Protein AF-A0A3B8RAK4-F1 (afdb_monomer_lite)

Structure (mmCIF, N/CA/C/O backbone):
data_AF-A0A3B8RAK4-F1
#
_entry.id   AF-A0A3B8RAK4-F1
#
loop_
_atom_site.group_PDB
_atom_site.id
_atom_site.type_symbol
_atom_site.label_atom_id
_atom_site.label_alt_id
_atom_site.label_comp_i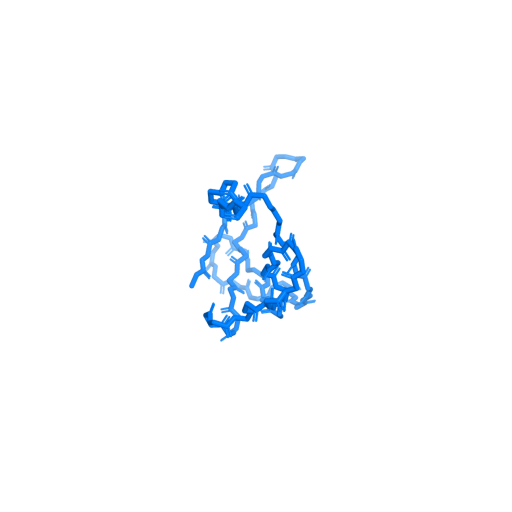d
_atom_site.label_asym_id
_atom_site.label_entity_id
_atom_site.label_seq_id
_atom_site.pdbx_PDB_ins_code
_atom_site.Cartn_x
_atom_site.Cartn_y
_atom_site.Cartn_z
_atom_site.occupancy
_atom_site.B_iso_or_equiv
_atom_site.auth_seq_id
_atom_site.auth_comp_id
_atom_site.auth_asym_id
_atom_site.auth_atom_id
_atom_site.pdbx_PDB_model_num
ATOM 1 N N . VAL A 1 1 ? 3.521 -11.540 1.583 1.00 88.38 1 VAL A N 1
ATOM 2 C CA . VAL A 1 1 ? 4.146 -10.328 2.179 1.00 88.38 1 VAL A CA 1
ATOM 3 C C . VAL A 1 1 ? 3.091 -9.533 2.949 1.00 88.38 1 VAL A C 1
ATOM 5 O O . VAL A 1 1 ? 1.985 -9.386 2.439 1.00 88.38 1 VAL A O 1
ATOM 8 N N . ALA A 1 2 ? 3.379 -9.080 4.175 1.00 95.19 2 ALA A N 1
ATOM 9 C CA . ALA A 1 2 ? 2.403 -8.381 5.019 1.00 95.19 2 ALA A CA 1
ATOM 10 C C . ALA A 1 2 ? 3.059 -7.361 5.962 1.00 95.19 2 ALA A C 1
ATOM 12 O O . ALA A 1 2 ? 4.206 -7.541 6.377 1.00 95.19 2 ALA A O 1
ATOM 13 N N . TRP A 1 3 ? 2.303 -6.326 6.328 1.00 97.38 3 TRP A N 1
ATOM 14 C CA . TRP A 1 3 ? 2.730 -5.241 7.211 1.00 97.38 3 TRP A CA 1
ATOM 15 C C . TRP A 1 3 ? 1.645 -4.905 8.235 1.00 97.38 3 TRP A C 1
ATOM 17 O O . TRP A 1 3 ? 0.460 -5.149 8.014 1.00 97.38 3 TRP A O 1
ATOM 27 N N . SER A 1 4 ? 2.061 -4.307 9.349 1.00 97.88 4 SER A N 1
ATOM 28 C CA . SER A 1 4 ? 1.166 -3.706 10.338 1.00 97.88 4 SER A CA 1
ATOM 29 C C . SER A 1 4 ? 1.393 -2.199 10.349 1.00 97.88 4 SER A C 1
ATOM 31 O O . SER A 1 4 ? 2.537 -1.749 10.445 1.00 97.88 4 SER A O 1
ATOM 33 N N . LEU A 1 5 ? 0.315 -1.426 10.238 1.00 97.62 5 LEU A N 1
ATOM 34 C CA . LEU A 1 5 ? 0.337 0.030 10.292 1.00 97.62 5 LEU A CA 1
ATOM 35 C C . LEU A 1 5 ? -0.502 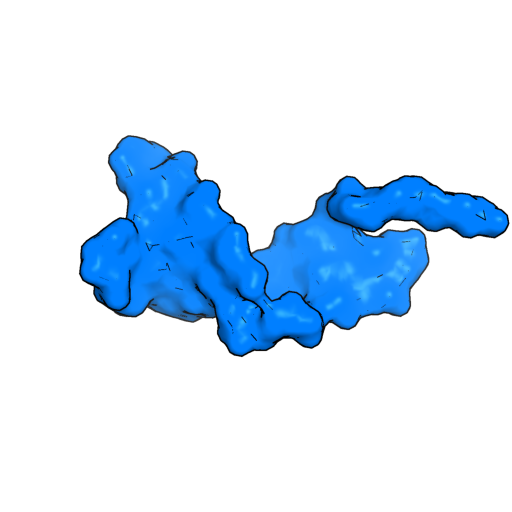0.495 11.476 1.00 97.62 5 LEU A C 1
ATOM 37 O O . LEU A 1 5 ? -1.705 0.246 11.518 1.00 97.62 5 LEU A O 1
ATOM 41 N N . THR A 1 6 ? 0.116 1.215 12.408 1.00 98.00 6 THR A N 1
ATOM 42 C CA . THR A 1 6 ? -0.614 1.904 13.473 1.00 98.00 6 THR A CA 1
ATOM 43 C C . THR A 1 6 ? -0.743 3.380 13.129 1.00 98.00 6 THR A C 1
ATOM 45 O O . THR A 1 6 ? 0.258 4.079 12.977 1.00 98.00 6 THR A O 1
ATOM 48 N N . MET A 1 7 ? -1.977 3.866 13.036 1.00 96.50 7 MET A N 1
ATOM 49 C CA . MET A 1 7 ? -2.282 5.267 12.771 1.00 96.50 7 MET A CA 1
ATOM 50 C C . MET A 1 7 ? -3.403 5.718 13.700 1.00 96.50 7 MET A C 1
ATOM 52 O O . MET A 1 7 ? -4.446 5.080 13.784 1.00 96.50 7 MET A O 1
ATOM 56 N N . ASN A 1 8 ? -3.182 6.827 14.407 1.00 96.69 8 ASN A N 1
ATOM 57 C CA . ASN A 1 8 ? -4.169 7.421 15.313 1.00 96.69 8 ASN A CA 1
ATOM 58 C C . ASN A 1 8 ? -4.729 6.449 16.381 1.00 96.69 8 ASN A C 1
ATOM 60 O O . ASN A 1 8 ? -5.900 6.515 16.741 1.00 96.69 8 ASN A O 1
ATOM 64 N N . GLY A 1 9 ? -3.894 5.529 16.877 1.00 97.19 9 GLY A N 1
ATOM 65 C CA . GLY A 1 9 ? -4.276 4.528 17.882 1.00 97.19 9 GLY A CA 1
ATOM 66 C C . GLY A 1 9 ? -4.987 3.287 17.328 1.00 97.19 9 GLY A C 1
ATOM 67 O O . GLY A 1 9 ? -5.218 2.344 18.079 1.00 97.19 9 GLY A O 1
ATOM 68 N N . GLU A 1 10 ? -5.282 3.246 16.030 1.00 97.19 10 GLU A N 1
ATOM 69 C CA . GLU A 1 10 ? -5.850 2.082 15.351 1.00 97.19 10 GLU A CA 1
ATOM 70 C C . GLU A 1 10 ? -4.754 1.302 14.621 1.00 97.19 10 GLU A C 1
ATOM 72 O O . GLU A 1 10 ? -3.781 1.885 14.141 1.00 97.19 10 GLU A O 1
ATOM 77 N N . THR A 1 11 ? -4.890 -0.024 14.561 1.00 98.19 11 THR A N 1
ATOM 78 C CA . THR A 1 11 ? -3.953 -0.905 13.852 1.00 98.19 11 THR A CA 1
ATOM 79 C C . THR A 1 11 ? -4.632 -1.522 12.644 1.00 98.19 11 THR A C 1
ATOM 81 O O . THR A 1 11 ? -5.732 -2.052 12.754 1.00 98.19 11 THR A O 1
ATOM 84 N N . PHE A 1 12 ? -3.931 -1.508 11.517 1.00 98.31 12 PHE A N 1
ATOM 85 C CA . PHE A 1 12 ? -4.359 -2.083 10.253 1.00 98.31 12 PHE A CA 1
ATOM 86 C C . PHE A 1 12 ? -3.353 -3.137 9.810 1.00 98.31 12 PHE A C 1
ATOM 88 O O . PHE A 1 12 ? -2.142 -2.914 9.882 1.00 98.31 12 PHE A O 1
ATOM 95 N N . ILE A 1 13 ? -3.849 -4.268 9.320 1.00 98.38 13 ILE A N 1
ATOM 96 C CA . ILE A 1 13 ? -3.019 -5.290 8.687 1.00 98.38 13 ILE A CA 1
ATOM 97 C C . ILE A 1 13 ? -3.107 -5.094 7.178 1.00 98.38 13 ILE A C 1
ATOM 99 O O . ILE A 1 13 ? -4.195 -5.112 6.609 1.00 98.38 13 ILE A O 1
ATOM 103 N N . ILE A 1 14 ? -1.965 -4.881 6.533 1.00 98.31 14 ILE A N 1
ATOM 104 C CA . ILE A 1 14 ? -1.865 -4.667 5.090 1.00 98.31 14 ILE A CA 1
ATOM 105 C C . ILE A 1 14 ? -1.259 -5.929 4.488 1.00 98.31 14 ILE A C 1
ATOM 107 O O . ILE A 1 14 ? -0.087 -6.225 4.722 1.00 98.31 14 ILE A O 1
ATOM 111 N N . ASN A 1 15 ? -2.048 -6.669 3.716 1.00 98.12 15 ASN A N 1
ATOM 112 C CA . ASN A 1 15 ? -1.603 -7.885 3.045 1.00 98.12 15 ASN A CA 1
ATOM 113 C C . ASN A 1 15 ? -1.414 -7.616 1.559 1.00 98.12 15 ASN A C 1
ATOM 115 O O . ASN A 1 15 ? -2.292 -7.046 0.908 1.00 98.12 15 ASN A O 1
ATOM 119 N N . ALA A 1 16 ? -0.298 -8.076 1.004 1.00 98.00 16 ALA A N 1
ATOM 120 C CA . ALA A 1 16 ? -0.157 -8.148 -0.439 1.00 98.00 16 ALA A CA 1
ATOM 121 C C . ALA A 1 16 ? -1.133 -9.189 -1.010 1.00 98.00 16 ALA A C 1
ATOM 123 O O . ALA A 1 16 ? -1.261 -10.284 -0.465 1.00 98.00 16 ALA A O 1
ATOM 124 N N . LEU A 1 17 ? -1.812 -8.858 -2.111 1.00 97.25 17 LEU A N 1
ATOM 125 C CA . LEU A 1 17 ? -2.612 -9.846 -2.850 1.00 97.25 17 LEU A CA 1
ATOM 126 C C . LEU A 1 17 ? -1.701 -10.761 -3.684 1.00 97.25 17 LEU A C 1
ATOM 128 O O . LEU A 1 17 ? -1.864 -11.977 -3.705 1.00 97.25 17 LEU A O 1
ATOM 132 N N . VAL A 1 18 ? -0.775 -10.103 -4.384 1.00 96.50 18 VAL A N 1
ATOM 133 C CA . VAL A 1 18 ? 0.440 -10.540 -5.084 1.00 96.50 18 VAL A CA 1
ATOM 134 C C . VAL A 1 18 ? 1.721 -10.540 -4.245 1.00 96.50 18 VAL A C 1
ATOM 136 O O . VAL A 1 18 ? 2.128 -9.437 -3.889 1.00 96.50 18 VAL A O 1
ATOM 139 N N . ASP A 1 19 ? 2.399 -11.643 -3.926 1.00 93.75 19 ASP A N 1
ATOM 140 C CA . ASP A 1 19 ? 3.684 -11.527 -3.208 1.00 93.75 19 ASP A CA 1
ATOM 141 C C . ASP A 1 19 ? 4.772 -10.827 -4.045 1.00 93.75 19 ASP A C 1
ATOM 143 O O . ASP A 1 19 ? 5.386 -9.861 -3.580 1.00 93.75 19 ASP A O 1
ATOM 147 N N . ASP A 1 20 ? 4.978 -11.267 -5.288 1.00 92.88 20 ASP A N 1
ATOM 148 C CA . ASP A 1 20 ? 5.970 -10.682 -6.192 1.00 92.88 20 ASP A CA 1
ATOM 149 C C . ASP A 1 20 ? 5.328 -9.641 -7.113 1.00 92.88 20 ASP A C 1
ATOM 151 O O . ASP A 1 20 ? 4.769 -9.954 -8.164 1.00 92.88 20 ASP A O 1
ATOM 155 N N . GLN A 1 21 ? 5.365 -8.390 -6.660 1.00 94.69 21 GLN A N 1
ATOM 156 C CA . GLN A 1 21 ? 4.907 -7.214 -7.402 1.00 94.69 21 GLN A CA 1
ATOM 157 C C . GLN A 1 21 ? 6.069 -6.220 -7.560 1.00 94.69 21 GLN A C 1
ATOM 159 O O . GLN A 1 21 ? 5.922 -5.014 -7.377 1.00 94.69 21 GLN A O 1
ATOM 164 N N . THR A 1 22 ? 7.262 -6.752 -7.831 1.00 92.75 22 THR A N 1
ATOM 165 C CA . THR A 1 22 ? 8.488 -5.968 -7.999 1.00 92.75 22 THR A CA 1
ATOM 166 C C . THR A 1 22 ? 8.570 -5.394 -9.410 1.00 92.75 22 THR A C 1
ATOM 168 O O . THR A 1 22 ? 8.350 -6.104 -10.391 1.00 92.75 22 THR A O 1
ATOM 171 N N . ILE A 1 23 ? 8.946 -4.123 -9.517 1.00 88.06 23 ILE A N 1
ATOM 172 C CA . ILE A 1 23 ? 9.270 -3.466 -10.781 1.00 88.06 23 ILE A CA 1
ATOM 173 C C . ILE A 1 23 ? 10.766 -3.127 -10.770 1.00 88.06 23 ILE A C 1
ATOM 175 O O . ILE A 1 23 ? 11.262 -2.435 -9.876 1.00 88.06 23 ILE A O 1
ATOM 179 N N . ASP A 1 24 ? 11.479 -3.635 -11.776 1.00 81.81 24 ASP A N 1
ATOM 180 C CA . ASP A 1 24 ? 12.925 -3.461 -11.945 1.00 81.81 24 ASP A CA 1
ATOM 181 C C . ASP A 1 24 ? 13.195 -2.284 -12.898 1.00 81.81 24 ASP A C 1
ATOM 183 O O . ASP A 1 24 ? 13.265 -2.433 -14.119 1.00 81.81 24 ASP A O 1
ATOM 187 N N . LEU A 1 25 ? 13.242 -1.079 -12.327 1.00 80.62 25 LEU A N 1
ATOM 188 C CA . LEU A 1 25 ? 13.680 0.153 -12.995 1.00 80.62 25 LEU A CA 1
ATOM 189 C C . LEU A 1 25 ? 15.100 0.502 -12.527 1.00 80.62 25 LEU A C 1
ATOM 191 O O . LEU A 1 25 ? 15.729 -0.270 -11.819 1.00 80.62 25 LEU A O 1
ATOM 195 N N . SER A 1 26 ? 15.603 1.6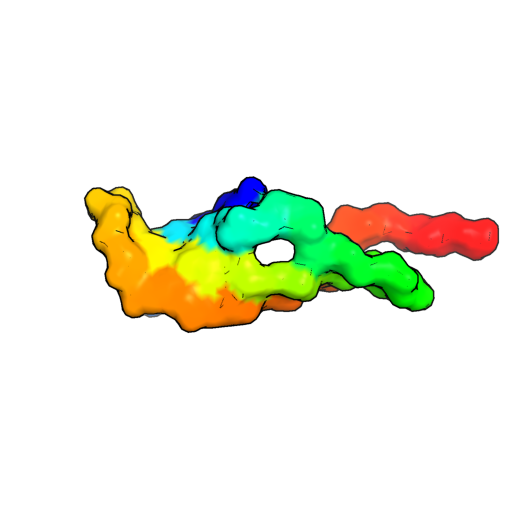97 -12.858 1.00 80.38 26 SER A N 1
ATOM 196 C CA . SER A 1 26 ? 16.892 2.203 -12.339 1.00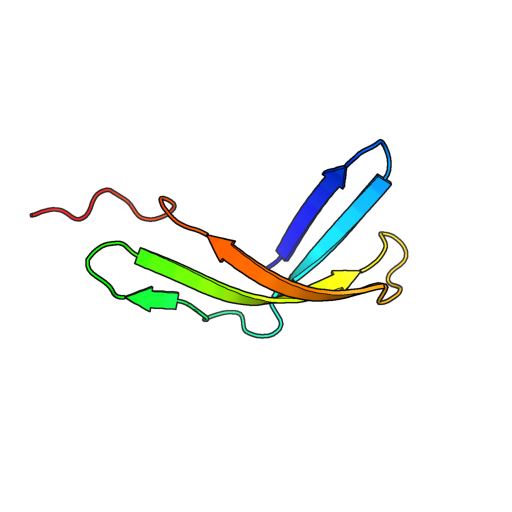 80.38 26 SER A CA 1
ATOM 197 C C . SER A 1 26 ? 16.965 2.304 -10.806 1.00 80.38 26 SER A C 1
ATOM 199 O O . SER A 1 26 ? 18.008 2.621 -10.247 1.00 80.38 26 SER A O 1
ATOM 201 N N . VAL A 1 27 ? 15.822 2.157 -10.136 1.00 83.88 27 VAL A N 1
ATOM 202 C CA . VAL A 1 27 ? 15.695 1.901 -8.706 1.00 83.88 27 VAL A CA 1
ATOM 203 C C . VAL A 1 27 ? 14.670 0.787 -8.579 1.00 83.88 27 VAL A C 1
ATOM 205 O O . VAL A 1 27 ? 13.645 0.808 -9.262 1.00 83.88 27 VAL A O 1
ATOM 208 N N . ARG A 1 28 ? 14.921 -0.174 -7.693 1.00 88.62 28 ARG A N 1
ATOM 209 C CA . ARG A 1 28 ? 13.950 -1.226 -7.417 1.00 88.62 28 ARG A CA 1
ATOM 210 C C . ARG A 1 28 ? 12.743 -0.681 -6.650 1.00 88.62 28 ARG A C 1
ATOM 212 O O . ARG A 1 28 ? 12.892 -0.140 -5.550 1.00 88.62 28 ARG A O 1
ATOM 219 N N . TYR A 1 29 ? 11.557 -0.922 -7.201 1.00 92.12 29 TYR A N 1
ATOM 220 C CA . TYR A 1 29 ? 10.273 -0.635 -6.568 1.00 92.12 29 TYR A CA 1
ATOM 221 C C . TYR A 1 29 ? 9.519 -1.932 -6.286 1.00 92.12 29 TYR A C 1
ATOM 223 O O . TYR A 1 29 ? 9.638 -2.916 -7.012 1.00 92.12 29 TYR A O 1
ATOM 231 N N . TRP A 1 30 ? 8.752 -1.958 -5.204 1.00 95.44 30 TRP A N 1
ATOM 232 C CA . TRP A 1 30 ? 7.663 -2.912 -5.024 1.00 95.44 30 TRP A CA 1
ATOM 233 C C . TRP A 1 30 ? 6.376 -2.112 -5.121 1.00 95.44 30 TRP A C 1
ATOM 235 O O . TRP A 1 30 ? 6.191 -1.148 -4.383 1.00 95.44 30 TRP A O 1
ATOM 245 N N . GLU A 1 31 ? 5.524 -2.480 -6.060 1.00 95.44 31 GLU A N 1
ATOM 246 C CA . GLU A 1 31 ? 4.449 -1.635 -6.553 1.00 95.44 31 GLU A CA 1
ATOM 247 C C . GLU A 1 31 ? 3.209 -2.511 -6.715 1.00 95.44 31 GLU A C 1
ATOM 249 O O . GLU A 1 31 ? 2.980 -3.138 -7.750 1.00 95.44 31 GLU A O 1
ATOM 254 N N . GLY A 1 32 ? 2.468 -2.661 -5.613 1.00 96.44 32 GLY A N 1
ATOM 255 C CA . GLY A 1 32 ? 1.573 -3.799 -5.464 1.00 96.44 32 GLY A CA 1
ATOM 256 C C . GLY A 1 32 ? 0.191 -3.492 -4.913 1.00 96.44 32 GLY A C 1
ATOM 257 O O . GLY A 1 32 ? -0.006 -2.666 -4.019 1.00 96.44 32 GLY A O 1
ATOM 258 N N . LEU A 1 33 ? -0.783 -4.247 -5.424 1.00 98.12 33 LEU A N 1
ATOM 259 C CA . LEU A 1 33 ? -2.134 -4.309 -4.886 1.00 98.12 33 LEU A CA 1
ATOM 260 C C . LEU A 1 33 ? -2.126 -4.971 -3.508 1.00 98.12 33 LEU A C 1
ATOM 262 O O . LEU A 1 33 ? -1.555 -6.053 -3.315 1.00 98.12 33 LEU A O 1
ATOM 266 N N . VAL A 1 34 ? -2.833 -4.338 -2.578 1.00 98.50 34 VAL A N 1
ATOM 267 C CA . VAL A 1 34 ? -2.968 -4.790 -1.195 1.00 98.50 34 VAL A CA 1
ATOM 268 C C . VAL A 1 34 ? -4.433 -4.852 -0.779 1.00 98.50 34 VAL A C 1
ATOM 270 O O . VAL A 1 34 ? -5.288 -4.126 -1.297 1.00 98.50 34 VAL A O 1
ATOM 273 N N . GLU A 1 35 ? -4.729 -5.701 0.195 1.00 98.38 35 GLU A N 1
ATOM 274 C CA . GLU A 1 35 ? -5.937 -5.588 1.007 1.00 98.38 35 GLU A CA 1
ATOM 275 C C . GLU A 1 35 ? -5.598 -5.078 2.406 1.00 98.38 35 GLU A C 1
ATOM 277 O O . GLU A 1 35 ? -4.521 -5.340 2.941 1.00 98.38 35 GLU A O 1
ATOM 282 N N . VAL A 1 36 ? -6.533 -4.326 2.980 1.00 98.38 36 VAL A N 1
ATOM 283 C CA . VAL A 1 36 ? -6.435 -3.800 4.339 1.00 98.38 36 VAL A CA 1
ATOM 284 C C . VAL A 1 36 ? -7.445 -4.539 5.196 1.00 98.38 36 VAL A C 1
ATOM 286 O O . VAL A 1 36 ? -8.633 -4.587 4.866 1.00 98.38 36 VAL A O 1
ATOM 289 N N . MET A 1 37 ? -6.963 -5.099 6.295 1.00 98.38 37 MET A N 1
ATOM 290 C CA . MET A 1 37 ? -7.726 -5.913 7.226 1.00 98.38 37 MET A CA 1
ATOM 291 C C . MET A 1 37 ? -7.694 -5.281 8.617 1.00 98.38 37 MET A C 1
ATOM 293 O O . MET A 1 37 ? -6.702 -4.660 9.013 1.00 98.38 37 MET A O 1
ATOM 297 N N . SER A 1 38 ? -8.766 -5.465 9.380 1.00 97.56 38 SER A N 1
ATOM 298 C CA . SER A 1 38 ? -8.759 -5.197 10.811 1.00 97.56 38 SER A CA 1
ATOM 299 C C . SER A 1 38 ? -7.873 -6.228 11.527 1.00 97.56 38 SER A C 1
ATOM 301 O O . SER A 1 38 ? -7.653 -7.330 11.009 1.00 97.56 38 SER A O 1
ATOM 303 N N . PRO A 1 39 ? -7.417 -5.947 12.759 1.00 96.88 39 PRO A N 1
ATOM 304 C CA . PRO A 1 39 ? -6.705 -6.935 13.568 1.00 96.88 39 PRO A CA 1
ATOM 305 C C . PRO A 1 39 ? -7.559 -8.167 13.904 1.00 96.88 39 PRO A C 1
ATOM 307 O O . PRO A 1 39 ? -7.017 -9.215 14.242 1.00 96.88 39 PRO A O 1
ATOM 310 N N . THR A 1 40 ? -8.890 -8.047 13.813 1.00 96.56 40 THR A N 1
ATOM 311 C CA . THR A 1 40 ? -9.850 -9.141 14.022 1.00 96.56 40 THR A CA 1
ATOM 312 C C . THR A 1 40 ? -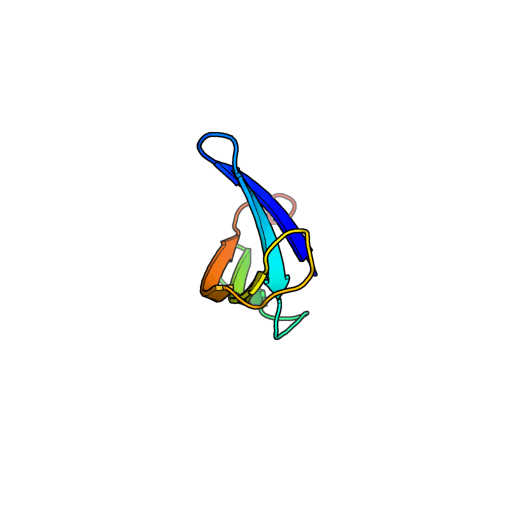10.077 -9.996 12.773 1.00 96.56 40 THR A C 1
ATOM 314 O O . THR A 1 40 ? -10.747 -11.021 12.869 1.00 96.56 40 THR A O 1
ATOM 317 N N . GLY A 1 41 ? -9.489 -9.628 11.628 1.00 96.25 41 GLY A N 1
ATOM 318 C CA . GLY A 1 41 ? -9.552 -10.394 10.380 1.00 96.25 41 GLY A CA 1
ATOM 319 C C . GLY A 1 41 ? -10.634 -9.943 9.396 1.00 96.25 41 GLY A C 1
ATOM 320 O O . GLY A 1 41 ? -10.824 -10.593 8.369 1.00 96.25 41 GLY A O 1
ATOM 321 N N . ASP A 1 42 ? -11.323 -8.833 9.663 1.00 97.81 42 ASP A N 1
ATOM 322 C CA . ASP A 1 42 ? -12.335 -8.283 8.760 1.00 97.81 42 ASP A CA 1
ATOM 323 C C . ASP A 1 42 ? -11.675 -7.489 7.634 1.00 97.81 42 ASP A 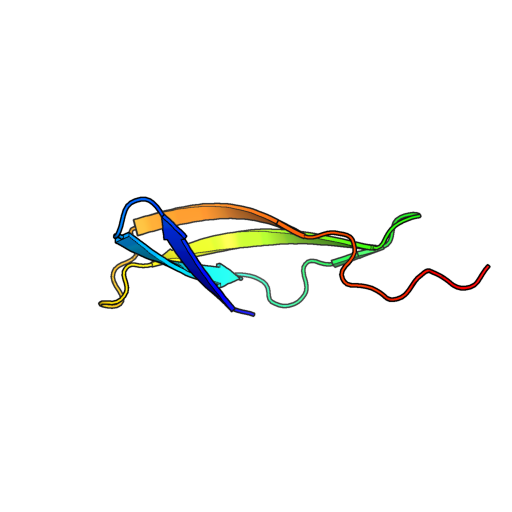C 1
ATOM 325 O O . ASP A 1 42 ? -10.784 -6.676 7.877 1.00 97.81 42 ASP A O 1
ATOM 329 N N . ARG A 1 43 ? -12.124 -7.670 6.387 1.00 97.88 43 ARG A N 1
ATOM 330 C CA . ARG A 1 43 ? -11.608 -6.873 5.266 1.00 97.88 43 ARG A CA 1
ATOM 331 C C . ARG A 1 43 ? -12.205 -5.472 5.286 1.00 97.88 43 ARG A C 1
ATOM 333 O O . ARG A 1 43 ? -13.392 -5.301 5.022 1.00 97.88 43 ARG A O 1
ATOM 340 N N . LEU A 1 44 ? -11.352 -4.479 5.511 1.00 98.12 44 LEU A N 1
ATOM 341 C CA . LEU A 1 44 ? -11.710 -3.062 5.554 1.00 98.12 44 LEU A CA 1
ATOM 342 C C . LEU A 1 44 ? -11.662 -2.415 4.167 1.00 98.12 44 LEU A C 1
ATOM 344 O O . LEU A 1 44 ? -12.422 -1.492 3.886 1.00 98.12 44 LEU A O 1
ATOM 348 N N . GLY A 1 45 ? -10.801 -2.911 3.275 1.00 98.31 45 GLY A N 1
ATOM 349 C CA . GLY A 1 45 ? -10.709 -2.378 1.920 1.00 98.31 45 GLY A CA 1
ATOM 350 C C . GLY A 1 45 ? -9.602 -2.991 1.074 1.00 98.31 45 GLY A C 1
ATOM 351 O O . GLY A 1 45 ? -8.981 -3.990 1.438 1.00 98.31 45 GLY A O 1
ATOM 352 N N . ARG A 1 46 ? -9.374 -2.376 -0.087 1.00 98.31 46 ARG A N 1
ATOM 353 C CA . ARG A 1 46 ? -8.268 -2.670 -1.005 1.00 98.31 46 ARG A CA 1
ATOM 354 C C . ARG A 1 46 ? -7.627 -1.372 -1.456 1.00 98.31 46 ARG A C 1
ATOM 356 O O . ARG A 1 46 ? -8.299 -0.345 -1.522 1.00 98.31 46 ARG A O 1
ATOM 363 N N . GLY A 1 47 ? -6.351 -1.443 -1.792 1.00 97.69 47 GLY A N 1
ATOM 364 C CA . GLY A 1 47 ? -5.597 -0.290 -2.246 1.00 97.69 47 GLY A CA 1
ATOM 365 C C . GLY A 1 47 ? -4.299 -0.691 -2.922 1.00 97.69 47 GLY A C 1
ATOM 366 O O . GLY A 1 47 ? -4.150 -1.807 -3.424 1.00 97.69 47 GLY A O 1
ATOM 367 N N . TYR A 1 48 ? -3.370 0.252 -2.912 1.00 97.75 48 TYR A N 1
ATOM 368 C CA . TYR A 1 48 ? -2.051 0.120 -3.501 1.00 97.75 48 TYR A CA 1
ATOM 369 C C . TYR A 1 48 ? -1.000 0.525 -2.480 1.00 97.75 48 TYR A C 1
ATOM 371 O O . TYR A 1 48 ? -1.240 1.432 -1.679 1.00 97.75 48 TYR A O 1
ATOM 379 N N . MET A 1 49 ? 0.152 -0.131 -2.519 1.00 97.38 49 MET A N 1
ATOM 380 C CA . MET A 1 49 ? 1.300 0.252 -1.717 1.00 97.38 49 MET A CA 1
ATOM 381 C C . MET A 1 49 ? 2.557 0.251 -2.579 1.00 97.38 49 MET A C 1
ATOM 383 O O . MET A 1 49 ? 2.822 -0.701 -3.312 1.00 97.38 49 MET A O 1
ATOM 387 N N . GLU A 1 50 ? 3.323 1.328 -2.450 1.00 96.00 50 GLU A N 1
ATOM 388 C CA . GLU A 1 50 ? 4.633 1.491 -3.063 1.00 96.00 50 GLU A CA 1
ATOM 389 C C . GLU A 1 50 ? 5.701 1.385 -1.974 1.00 96.00 50 GLU A C 1
ATOM 391 O O . GLU A 1 50 ? 5.609 2.038 -0.932 1.00 96.00 50 GLU A O 1
ATOM 396 N N . LEU A 1 51 ? 6.721 0.568 -2.220 1.00 94.75 51 LEU A N 1
ATOM 397 C CA . LEU A 1 51 ? 7.932 0.507 -1.415 1.00 94.75 51 LEU A CA 1
ATOM 398 C C . LEU A 1 51 ? 9.135 0.759 -2.316 1.00 94.75 51 LEU A C 1
ATOM 400 O O . LEU A 1 51 ? 9.265 0.179 -3.391 1.00 94.75 51 LEU A O 1
ATOM 404 N N . THR A 1 52 ? 10.060 1.577 -1.835 1.00 92.38 52 THR A N 1
ATOM 405 C CA . THR A 1 52 ? 11.329 1.878 -2.498 1.00 92.38 52 THR A CA 1
ATOM 406 C C . THR A 1 52 ? 12.455 1.886 -1.466 1.00 92.38 52 THR A C 1
ATOM 408 O O . THR A 1 52 ? 12.201 1.897 -0.260 1.00 92.38 52 THR A O 1
ATOM 411 N N . GLY A 1 53 ? 13.709 1.828 -1.917 1.00 89.81 53 GLY A N 1
ATOM 412 C CA . GLY A 1 53 ? 14.884 1.900 -1.039 1.00 89.81 53 GLY A CA 1
ATOM 413 C C . GLY A 1 53 ? 15.114 0.679 -0.137 1.00 89.81 53 GLY A C 1
ATOM 414 O O . GLY A 1 53 ? 15.925 0.757 0.781 1.00 89.81 53 GLY A O 1
ATOM 415 N N . TYR A 1 54 ? 14.416 -0.437 -0.378 1.00 88.88 54 TYR A N 1
ATOM 416 C CA . TYR A 1 54 ? 14.591 -1.694 0.364 1.00 88.88 54 TYR A CA 1
ATOM 417 C C . TYR A 1 54 ? 15.663 -2.614 -0.240 1.00 88.88 54 TYR A C 1
ATOM 419 O O . TYR A 1 54 ? 16.090 -3.570 0.404 1.00 88.88 54 TYR A O 1
ATOM 427 N N . ALA A 1 55 ? 16.071 -2.353 -1.483 1.00 82.56 55 ALA A N 1
ATOM 428 C CA . ALA A 1 55 ? 17.203 -3.021 -2.102 1.00 82.56 55 ALA A CA 1
ATOM 429 C C . ALA A 1 55 ? 18.511 -2.352 -1.661 1.00 82.56 55 ALA A C 1
ATOM 431 O O . ALA A 1 55 ? 18.555 -1.133 -1.466 1.00 82.56 55 ALA A O 1
ATOM 432 N N . ASP A 1 56 ? 19.583 -3.139 -1.539 1.00 76.31 56 ASP A N 1
ATOM 433 C CA . ASP A 1 56 ? 20.933 -2.589 -1.407 1.00 76.31 56 ASP A CA 1
ATOM 434 C C . ASP A 1 56 ? 21.206 -1.611 -2.558 1.00 76.31 56 ASP A C 1
ATOM 436 O O . ASP A 1 56 ? 20.675 -1.785 -3.657 1.00 76.31 56 ASP A O 1
ATOM 440 N N . LYS A 1 57 ? 22.045 -0.589 -2.320 1.00 63.41 57 LYS A N 1
ATOM 441 C CA . LYS A 1 57 ? 22.500 0.311 -3.392 1.00 63.41 57 LYS A CA 1
ATOM 442 C C . LYS A 1 57 ? 22.933 -0.539 -4.580 1.00 63.41 57 LYS A C 1
ATOM 444 O O . LYS A 1 57 ? 23.869 -1.328 -4.429 1.00 63.41 57 LYS A O 1
ATOM 449 N N . GLU A 1 58 ? 22.272 -0.363 -5.724 1.00 59.91 58 GLU A N 1
ATOM 450 C CA . GLU A 1 58 ? 22.706 -0.992 -6.965 1.00 59.91 58 GLU A CA 1
ATOM 451 C C . GLU A 1 58 ? 24.190 -0.680 -7.137 1.00 59.91 58 GLU A C 1
ATOM 453 O O . GLU A 1 58 ? 24.615 0.481 -7.152 1.00 59.91 58 GLU A O 1
ATOM 458 N N . ARG A 1 59 ? 25.004 -1.739 -7.111 1.00 55.28 59 ARG A N 1
ATOM 459 C CA . ARG A 1 59 ? 26.418 -1.604 -7.429 1.00 55.28 59 ARG A CA 1
ATOM 460 C C . ARG A 1 59 ? 26.488 -1.153 -8.891 1.00 55.28 59 ARG A C 1
ATOM 462 O O . ARG A 1 59 ? 25.772 -1.744 -9.697 1.00 55.28 59 ARG A O 1
ATOM 469 N N . PRO A 1 60 ? 27.292 -0.121 -9.197 1.00 59.12 60 PRO A N 1
ATOM 470 C CA . PRO A 1 60 ? 27.421 0.394 -10.555 1.00 59.12 60 PRO A CA 1
ATOM 471 C C . PRO A 1 60 ? 27.924 -0.671 -11.531 1.00 59.12 60 PRO A C 1
ATOM 473 O O . PRO A 1 60 ? 28.619 -1.614 -11.077 1.00 59.12 60 PRO A O 1
#

Radius of gyration: 13.63 Å; chains: 1; bounding box: 40×19×31 Å

Foldseek 3Di:
DWDWDDDPNAIKIKAFPDPPQWDDDLWIKRKGKIWIAHPVGHTPGIDIDIDTPPDDPPDD

Secondary structure (DSSP, 8-state):
-EEEEEETTEEEEEEESSS--EEESSSEEEEEEEEEE-TTS-EEEEEEEEEES-SPPPP-

Sequence (60 aa):
VAWSLTMNGETFIINALVDDQTIDLSVRYWEGLVEVMSPTGDRLGRGYMELTGYADKERP

pLDDT: mean 92.04, std 10.22, range [55.28, 98.5]